Protein AF-A0A916AAM6-F1 (afdb_monomer)

Sequence (102 aa):
MAKFGALFSVALAKERWHPAWCRTRMEHINYHFRDGGDHKFAFDYETLHQVLSDCGFAAIRRVSFNSSIDSDRRRVGTLYVEARRPAVPERASLIREGAHGA

Structure (mmCIF, N/CA/C/O backbone):
data_AF-A0A916AAM6-F1
#
_entry.id   AF-A0A916AAM6-F1
#
loop_
_atom_site.group_PDB
_atom_site.id
_atom_site.type_symbol
_atom_site.label_atom_id
_atom_site.label_alt_id
_atom_site.label_comp_id
_atom_site.label_asym_id
_atom_site.label_entity_id
_atom_site.label_seq_id
_atom_site.pdbx_PDB_ins_code
_atom_site.Cartn_x
_atom_site.Cartn_y
_atom_site.Cartn_z
_atom_site.occupancy
_atom_site.B_iso_or_equiv
_atom_site.auth_seq_id
_atom_site.auth_comp_id
_atom_site.auth_asym_id
_atom_site.auth_atom_id
_atom_site.pdbx_PDB_model_num
ATOM 1 N N . MET A 1 1 ? -1.240 22.245 -38.882 1.00 37.38 1 MET A N 1
ATOM 2 C CA . MET A 1 1 ? -0.168 21.861 -37.937 1.00 37.38 1 MET A CA 1
ATOM 3 C C . MET A 1 1 ? -0.735 20.885 -36.917 1.00 37.38 1 MET A C 1
ATOM 5 O O . MET A 1 1 ? -1.501 21.300 -36.059 1.00 37.38 1 MET A O 1
ATOM 9 N N . ALA A 1 2 ? -0.443 19.592 -37.061 1.00 40.00 2 ALA A N 1
ATOM 10 C CA . ALA A 1 2 ? -0.974 18.550 -36.183 1.00 40.00 2 ALA A CA 1
ATOM 11 C C . ALA A 1 2 ? 0.032 18.231 -35.065 1.00 40.00 2 ALA A C 1
ATOM 13 O O . ALA A 1 2 ? 1.191 17.925 -35.336 1.00 40.00 2 ALA A O 1
ATOM 14 N N . LYS A 1 3 ? -0.420 18.301 -33.807 1.00 45.66 3 LYS A N 1
ATOM 15 C CA . LYS A 1 3 ? 0.313 17.831 -32.624 1.00 45.66 3 LYS A CA 1
ATOM 16 C C . LYS A 1 3 ? 0.306 16.294 -32.601 1.00 45.66 3 LYS A C 1
ATOM 18 O O . LYS A 1 3 ? -0.525 15.692 -31.934 1.00 45.66 3 LYS A O 1
ATOM 23 N N . PHE A 1 4 ? 1.217 15.663 -33.335 1.00 47.22 4 PHE A N 1
ATOM 24 C CA . PHE A 1 4 ? 1.495 14.225 -33.261 1.00 47.22 4 PHE A CA 1
ATOM 25 C C . PHE A 1 4 ? 2.870 14.046 -32.612 1.00 47.22 4 PHE A C 1
ATOM 27 O O . PHE A 1 4 ? 3.885 14.285 -33.253 1.00 47.22 4 PHE A O 1
ATOM 34 N N . GLY A 1 5 ? 2.932 13.684 -31.330 1.00 43.97 5 GLY A N 1
ATOM 35 C CA . GLY A 1 5 ? 4.237 13.441 -30.698 1.00 43.97 5 GLY A CA 1
ATOM 36 C C . GLY A 1 5 ? 4.215 12.939 -29.258 1.00 43.97 5 GLY A C 1
ATOM 37 O O . GLY A 1 5 ? 5.106 12.198 -28.867 1.00 43.97 5 GLY A O 1
ATOM 38 N N . ALA A 1 6 ? 3.191 13.264 -28.467 1.00 48.88 6 ALA A N 1
ATOM 39 C CA . ALA A 1 6 ? 3.217 12.950 -27.032 1.00 48.88 6 ALA A CA 1
ATOM 40 C C . ALA A 1 6 ? 2.623 11.578 -26.651 1.00 48.88 6 ALA A C 1
ATOM 42 O O . ALA A 1 6 ? 2.872 11.095 -25.552 1.00 48.88 6 ALA A O 1
ATOM 43 N N . LEU A 1 7 ? 1.846 10.935 -27.531 1.00 46.59 7 LEU A N 1
ATOM 44 C CA . LEU A 1 7 ? 1.137 9.687 -27.201 1.00 46.59 7 LEU A CA 1
ATOM 45 C C . LEU A 1 7 ? 1.935 8.409 -27.511 1.00 46.59 7 LEU A C 1
ATOM 47 O O . LEU A 1 7 ? 1.650 7.367 -26.932 1.00 46.59 7 LEU A O 1
ATOM 51 N N . PHE A 1 8 ? 2.956 8.480 -28.370 1.00 45.81 8 PHE A N 1
ATOM 52 C CA . PHE A 1 8 ? 3.712 7.296 -28.799 1.00 45.81 8 PHE A CA 1
ATOM 53 C C . PHE A 1 8 ? 4.851 6.889 -27.844 1.00 45.81 8 PHE A C 1
ATOM 55 O O . PHE A 1 8 ? 5.221 5.718 -27.823 1.00 45.81 8 PHE A O 1
ATOM 62 N N . SER A 1 9 ? 5.406 7.797 -27.026 1.00 54.44 9 SER A N 1
ATOM 63 C CA . SER A 1 9 ? 6.599 7.471 -26.217 1.00 54.44 9 SER A CA 1
ATOM 64 C C . SER A 1 9 ? 6.292 6.730 -24.910 1.00 54.44 9 SER A C 1
ATOM 66 O O . SER A 1 9 ? 7.053 5.850 -24.513 1.00 54.44 9 SER A O 1
ATOM 68 N N . VAL A 1 10 ? 5.165 7.030 -24.252 1.00 56.34 10 VAL A N 1
ATOM 69 C CA . VAL A 1 10 ? 4.816 6.419 -22.955 1.00 56.34 10 VAL A CA 1
ATOM 70 C C . VAL A 1 10 ? 4.445 4.941 -23.109 1.00 56.34 10 VAL A C 1
ATOM 72 O O . VAL A 1 10 ? 4.795 4.129 -22.255 1.00 56.34 10 VAL A O 1
ATOM 75 N N . ALA A 1 11 ? 3.772 4.577 -24.206 1.00 61.72 11 ALA A N 1
ATOM 76 C CA . ALA A 1 11 ? 3.388 3.193 -24.484 1.00 61.72 11 ALA A CA 1
ATOM 77 C C . ALA A 1 11 ? 4.613 2.298 -24.740 1.00 61.72 11 ALA A C 1
ATOM 79 O O . ALA A 1 11 ? 4.711 1.215 -24.169 1.00 61.72 11 ALA A O 1
ATOM 80 N N . LEU A 1 12 ? 5.589 2.789 -25.512 1.00 63.88 12 LEU A N 1
ATOM 81 C CA . LEU A 1 12 ? 6.791 2.029 -25.858 1.00 63.88 12 LEU A CA 1
ATOM 82 C C . LEU A 1 12 ? 7.702 1.772 -24.648 1.00 63.88 12 LEU A C 1
ATOM 84 O O . LEU A 1 12 ? 8.249 0.680 -24.508 1.00 63.88 12 LEU A O 1
ATOM 88 N N . ALA A 1 13 ? 7.865 2.766 -23.767 1.00 64.50 13 ALA A N 1
ATOM 89 C CA . ALA A 1 13 ? 8.665 2.615 -22.552 1.00 64.50 13 ALA A CA 1
ATOM 90 C C . ALA A 1 13 ? 8.062 1.565 -21.606 1.00 64.50 13 ALA A C 1
ATOM 92 O O . ALA A 1 13 ? 8.790 0.724 -21.082 1.00 64.50 13 ALA A O 1
ATOM 93 N N . LYS A 1 14 ? 6.729 1.562 -21.449 1.00 66.56 14 LYS A N 1
ATOM 94 C CA . LYS A 1 14 ? 6.024 0.525 -20.684 1.00 66.56 14 LYS A CA 1
ATOM 95 C C . LYS A 1 14 ? 6.214 -0.868 -21.276 1.00 66.56 14 LYS A C 1
ATOM 97 O O . LYS A 1 14 ? 6.474 -1.803 -20.535 1.00 66.56 14 LYS A O 1
ATOM 102 N N . GLU A 1 15 ? 6.095 -0.997 -22.594 1.00 69.44 15 GLU A N 1
ATOM 103 C CA . GLU A 1 15 ? 6.182 -2.288 -23.283 1.00 69.44 15 GLU A CA 1
ATOM 104 C C . GLU A 1 15 ? 7.598 -2.882 -23.263 1.00 69.44 15 GLU A C 1
ATOM 106 O O . GLU A 1 15 ? 7.760 -4.096 -23.185 1.00 69.44 15 GLU A O 1
ATOM 111 N N . ARG A 1 16 ? 8.636 -2.040 -23.326 1.00 75.25 16 ARG A N 1
ATOM 112 C CA . ARG A 1 16 ? 10.021 -2.511 -23.465 1.00 75.25 16 ARG A CA 1
ATOM 113 C C . ARG A 1 16 ? 10.818 -2.551 -22.171 1.00 75.25 16 ARG A C 1
ATOM 115 O O . ARG A 1 16 ? 11.768 -3.325 -22.096 1.00 75.25 16 ARG A O 1
ATOM 122 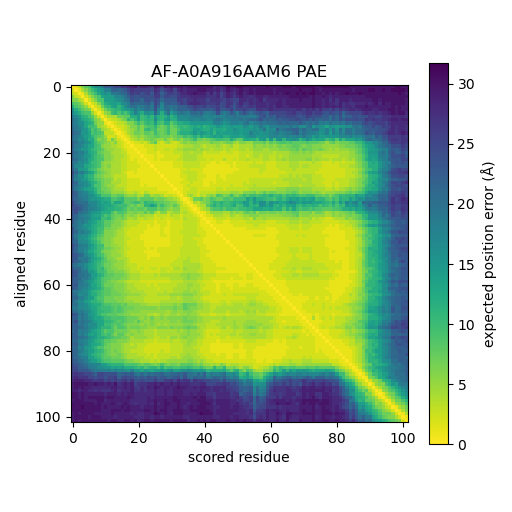N N . TRP A 1 17 ? 10.518 -1.689 -21.200 1.00 78.75 17 TRP A N 1
ATOM 123 C CA . TRP A 1 17 ? 11.399 -1.463 -20.044 1.00 78.75 17 TRP A CA 1
ATOM 124 C C . TRP A 1 17 ? 10.778 -1.834 -18.704 1.00 78.75 17 TRP A C 1
ATOM 126 O O . TRP A 1 17 ? 11.485 -1.816 -17.695 1.00 78.75 17 TRP A O 1
ATOM 136 N N . HIS A 1 18 ? 9.493 -2.190 -18.675 1.00 86.94 18 HIS A N 1
ATOM 137 C CA . HIS A 1 18 ? 8.819 -2.634 -17.461 1.00 86.94 18 HIS A CA 1
ATOM 138 C C . HIS A 1 18 ? 8.432 -4.107 -17.552 1.00 86.94 18 HIS A C 1
ATOM 140 O O . HIS A 1 18 ? 7.982 -4.568 -18.600 1.00 86.94 18 HIS A O 1
ATOM 146 N N . PRO A 1 19 ? 8.593 -4.867 -16.463 1.00 88.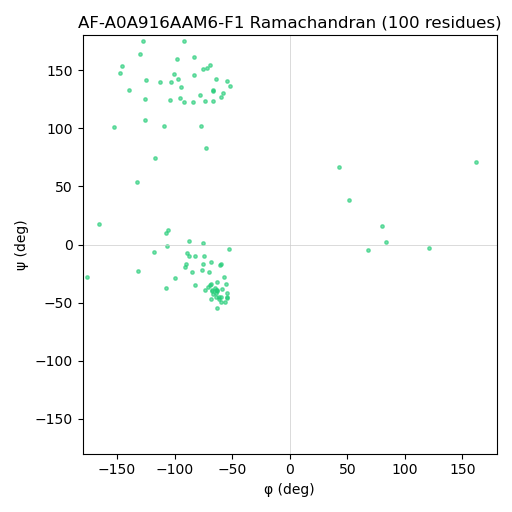44 19 PRO A N 1
ATOM 147 C CA . PRO A 1 19 ? 8.175 -6.256 -16.433 1.00 88.44 19 PRO A CA 1
ATOM 148 C C . PRO A 1 19 ? 6.645 -6.363 -16.465 1.00 88.44 19 PRO A C 1
ATOM 150 O O . PRO A 1 19 ? 5.933 -5.482 -15.985 1.00 88.44 19 PRO A O 1
ATOM 153 N N . ALA A 1 20 ? 6.138 -7.494 -16.962 1.00 88.44 20 ALA A N 1
ATOM 154 C CA . ALA A 1 20 ? 4.701 -7.737 -17.132 1.00 88.44 20 ALA A CA 1
ATOM 155 C C . ALA A 1 20 ? 3.887 -7.691 -15.824 1.00 88.44 20 ALA A C 1
ATOM 157 O O . ALA A 1 20 ? 2.667 -7.549 -15.863 1.00 88.44 20 ALA A O 1
ATOM 158 N N . TRP A 1 21 ? 4.543 -7.804 -14.664 1.00 87.44 21 TRP A N 1
ATOM 159 C CA . TRP A 1 21 ? 3.877 -7.668 -13.369 1.00 87.44 21 TRP A CA 1
ATOM 160 C C . TRP A 1 21 ? 3.542 -6.212 -13.011 1.00 87.44 21 TRP A C 1
ATOM 162 O O . TRP A 1 21 ? 2.704 -6.004 -12.138 1.00 87.44 21 TRP A O 1
ATOM 172 N N . CYS A 1 22 ? 4.144 -5.211 -13.669 1.00 91.75 22 CYS A N 1
ATOM 173 C CA . CYS A 1 22 ? 3.798 -3.804 -13.467 1.00 91.75 22 CYS A CA 1
ATOM 174 C C . CYS A 1 22 ? 2.492 -3.455 -14.191 1.00 91.75 22 CYS A C 1
ATOM 176 O O . CYS A 1 22 ? 2.472 -3.224 -15.399 1.00 91.75 22 CYS A O 1
ATOM 178 N N . ARG A 1 23 ? 1.403 -3.381 -13.433 1.00 91.94 23 ARG A N 1
ATOM 179 C CA . ARG A 1 23 ? 0.046 -3.074 -13.897 1.00 91.94 23 ARG A CA 1
ATOM 180 C C . ARG A 1 23 ? -0.384 -1.673 -13.471 1.00 91.94 23 ARG A C 1
ATOM 182 O O . ARG A 1 23 ? -1.029 -0.972 -14.250 1.00 91.94 23 ARG A O 1
ATOM 189 N N . THR A 1 24 ? 0.003 -1.235 -12.273 1.00 93.25 24 THR A N 1
ATOM 190 C CA . THR A 1 24 ? -0.319 0.106 -11.759 1.00 93.25 24 THR A CA 1
ATOM 191 C C . THR A 1 24 ? 0.828 1.093 -11.962 1.00 93.25 24 THR A C 1
ATOM 193 O O . THR A 1 24 ? 1.997 0.726 -12.106 1.00 93.25 24 THR A O 1
ATOM 196 N N . ARG A 1 25 ? 0.523 2.399 -11.929 1.00 92.31 25 ARG A N 1
ATOM 197 C CA . ARG A 1 25 ? 1.559 3.449 -11.997 1.00 92.31 25 ARG A CA 1
ATOM 198 C C . ARG A 1 25 ? 2.572 3.332 -10.857 1.00 92.31 25 ARG A C 1
ATOM 200 O O . ARG A 1 25 ? 3.761 3.529 -11.093 1.00 92.31 25 ARG A O 1
ATOM 207 N N . MET A 1 26 ? 2.118 2.990 -9.653 1.00 94.75 26 MET A N 1
ATOM 208 C CA . MET A 1 26 ? 3.006 2.814 -8.506 1.00 94.75 26 MET A CA 1
ATOM 209 C C . MET A 1 26 ? 3.904 1.582 -8.659 1.00 94.75 26 MET A C 1
ATOM 211 O O . MET A 1 26 ? 5.058 1.635 -8.255 1.00 94.75 26 MET A O 1
ATOM 215 N N . GLU A 1 27 ? 3.445 0.492 -9.279 1.00 93.31 27 GLU A N 1
ATOM 216 C CA . GLU A 1 27 ? 4.308 -0.662 -9.575 1.00 93.31 27 GLU A CA 1
ATOM 217 C C . GLU A 1 27 ? 5.439 -0.295 -10.546 1.00 93.31 27 GLU A C 1
ATOM 219 O O . GLU A 1 27 ? 6.579 -0.696 -10.320 1.00 93.31 27 GLU A O 1
ATOM 224 N N . HIS A 1 28 ? 5.163 0.536 -11.558 1.00 91.44 28 HIS A N 1
ATOM 225 C CA . HIS A 1 28 ? 6.205 1.064 -12.449 1.00 91.44 28 HIS A CA 1
ATOM 226 C C . HIS A 1 28 ? 7.219 1.954 -11.708 1.00 91.44 28 HIS A C 1
ATOM 228 O O . HIS A 1 28 ? 8.418 1.879 -11.975 1.00 91.44 28 HIS A O 1
ATOM 234 N N . ILE A 1 29 ? 6.757 2.783 -10.764 1.00 91.12 29 ILE A N 1
ATOM 235 C CA . ILE A 1 29 ? 7.635 3.583 -9.892 1.00 91.12 29 ILE A CA 1
ATOM 236 C C . ILE A 1 29 ? 8.490 2.642 -9.040 1.00 91.12 29 ILE A C 1
ATOM 238 O O . ILE A 1 29 ? 9.716 2.708 -9.085 1.00 91.12 29 ILE A O 1
ATOM 242 N N . ASN A 1 30 ? 7.856 1.719 -8.317 1.00 92.31 30 ASN A N 1
ATOM 243 C CA . ASN A 1 30 ? 8.546 0.753 -7.473 1.00 92.31 30 ASN A CA 1
ATOM 244 C C . ASN A 1 30 ? 9.597 -0.034 -8.250 1.00 92.31 30 ASN A C 1
ATOM 246 O O . ASN A 1 30 ? 10.691 -0.194 -7.735 1.00 92.31 30 ASN A O 1
ATOM 250 N N . TYR A 1 31 ? 9.317 -0.475 -9.479 1.00 89.56 31 TYR A N 1
ATOM 251 C CA . TYR A 1 31 ? 10.294 -1.188 -10.306 1.00 89.56 31 TYR A CA 1
ATOM 252 C C . TYR A 1 31 ? 11.608 -0.413 -10.476 1.00 89.56 31 TYR A C 1
ATOM 254 O O . TYR A 1 31 ? 12.679 -0.988 -10.303 1.00 89.56 31 TYR A O 1
ATOM 262 N N . HIS A 1 32 ? 11.535 0.890 -10.754 1.00 87.75 32 HIS A N 1
ATOM 263 C CA . HIS A 1 32 ? 12.729 1.720 -10.911 1.00 87.75 32 HIS A CA 1
ATOM 264 C C . HIS A 1 32 ? 13.428 2.026 -9.589 1.00 87.75 32 HIS A C 1
ATOM 266 O O . HIS A 1 32 ? 14.653 2.036 -9.535 1.00 87.75 32 HIS A O 1
ATOM 272 N N . PHE A 1 33 ? 12.661 2.281 -8.529 1.00 87.38 33 PHE A N 1
ATOM 273 C CA . PHE A 1 33 ? 13.221 2.721 -7.252 1.00 87.38 33 PHE A CA 1
ATOM 274 C C . PHE A 1 33 ? 13.588 1.576 -6.309 1.00 87.38 33 PHE A C 1
ATOM 276 O O . PHE A 1 33 ? 14.192 1.842 -5.273 1.00 87.38 33 PHE A O 1
ATOM 283 N N . ARG A 1 34 ? 13.256 0.317 -6.636 1.00 83.94 34 ARG A N 1
ATOM 284 C CA . ARG A 1 34 ? 13.548 -0.822 -5.751 1.00 83.94 34 ARG A CA 1
ATOM 285 C C . ARG A 1 34 ? 15.027 -1.143 -5.616 1.00 83.94 34 ARG A C 1
ATOM 287 O O . ARG A 1 34 ? 15.342 -1.906 -4.714 1.00 83.94 34 ARG A O 1
ATOM 294 N N . ASP A 1 35 ? 15.867 -0.615 -6.507 1.00 79.88 35 ASP A N 1
ATOM 295 C CA . ASP A 1 35 ? 17.317 -0.834 -6.548 1.00 79.88 35 ASP A CA 1
ATOM 296 C C . ASP A 1 35 ? 17.690 -2.305 -6.293 1.00 79.88 35 ASP A C 1
ATOM 298 O O . ASP A 1 35 ? 18.129 -2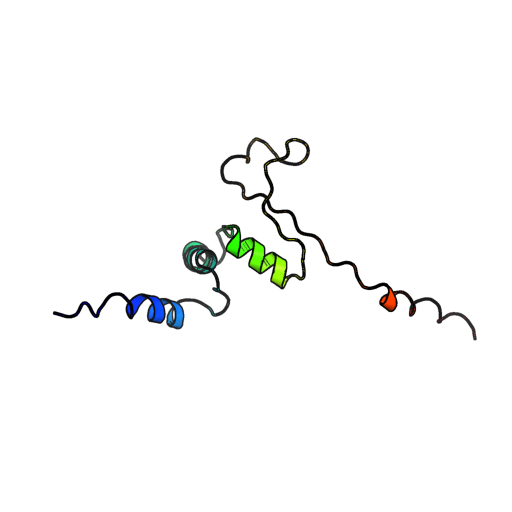.690 -5.217 1.00 79.88 35 ASP A O 1
ATOM 302 N N . GLY A 1 36 ? 17.322 -3.191 -7.224 1.00 72.00 36 GLY A N 1
ATOM 303 C CA . GLY A 1 36 ? 17.580 -4.633 -7.085 1.00 72.00 36 GLY A CA 1
ATOM 304 C C . GLY A 1 36 ? 16.794 -5.362 -5.979 1.00 72.00 36 GLY A C 1
ATOM 305 O O . GLY A 1 36 ? 16.826 -6.588 -5.928 1.00 72.00 36 GLY A O 1
ATOM 306 N N . GLY A 1 37 ? 16.015 -4.657 -5.154 1.00 79.69 37 GLY A N 1
ATOM 307 C CA . GLY A 1 37 ? 15.270 -5.215 -4.022 1.00 79.69 37 GLY A CA 1
ATOM 308 C C . GLY A 1 37 ? 15.625 -4.605 -2.667 1.00 79.69 37 GLY A C 1
ATOM 309 O O . GLY A 1 37 ? 14.961 -4.947 -1.687 1.00 79.69 37 GLY A O 1
ATOM 310 N N . ASP A 1 38 ? 16.598 -3.696 -2.614 1.00 84.19 38 ASP A N 1
ATOM 311 C CA . ASP A 1 38 ? 17.077 -3.075 -1.377 1.00 84.19 38 ASP A CA 1
ATOM 312 C C . ASP A 1 38 ? 16.057 -2.102 -0.766 1.00 84.19 38 ASP A C 1
ATOM 314 O O . ASP A 1 38 ? 16.024 -1.892 0.451 1.00 84.19 38 ASP A O 1
ATOM 318 N N . HIS A 1 39 ? 15.147 -1.557 -1.582 1.00 86.44 39 HIS A N 1
ATOM 319 C CA . HIS A 1 39 ? 14.059 -0.708 -1.101 1.00 86.44 39 HIS A CA 1
ATOM 320 C C . HIS A 1 39 ? 12.714 -1.438 -0.990 1.00 86.44 39 HIS A C 1
ATOM 322 O O . HIS A 1 39 ? 12.348 -2.316 -1.777 1.00 86.44 39 HIS A O 1
ATOM 328 N N . LYS A 1 40 ? 11.924 -1.030 0.010 1.00 87.50 40 LYS A N 1
ATOM 329 C CA . LYS A 1 40 ? 10.553 -1.519 0.215 1.00 87.50 40 LYS A CA 1
ATOM 330 C C . LYS A 1 40 ? 9.612 -0.959 -0.851 1.00 87.50 40 LYS A C 1
ATOM 332 O O . LYS A 1 40 ? 9.803 0.152 -1.335 1.00 87.50 40 LYS A O 1
ATOM 337 N N . PHE A 1 41 ? 8.551 -1.706 -1.150 1.00 90.12 41 PHE A N 1
ATOM 338 C CA . PHE A 1 41 ? 7.468 -1.218 -2.001 1.0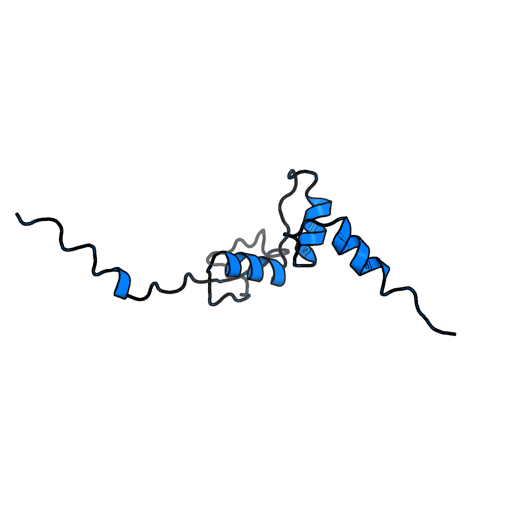0 90.12 41 PHE A CA 1
ATOM 339 C C . PHE A 1 41 ? 6.709 -0.072 -1.325 1.00 90.12 41 PHE A C 1
ATOM 341 O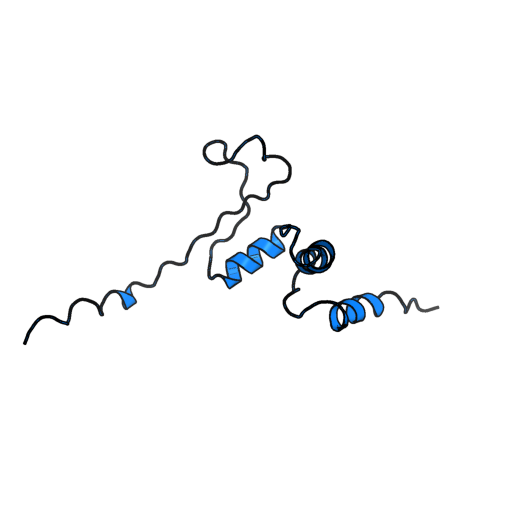 O . PHE A 1 41 ? 6.301 -0.179 -0.165 1.00 90.12 41 PHE A O 1
ATOM 348 N N . ALA A 1 42 ? 6.478 0.997 -2.081 1.00 93.50 42 ALA A N 1
ATOM 349 C CA . ALA A 1 42 ? 5.472 1.997 -1.773 1.00 93.50 42 ALA A CA 1
ATOM 350 C C . ALA A 1 42 ? 4.102 1.530 -2.278 1.00 93.50 42 ALA A C 1
ATOM 352 O O . ALA A 1 42 ? 3.992 0.895 -3.328 1.00 93.50 42 ALA A O 1
ATOM 353 N N . PHE A 1 43 ? 3.049 1.880 -1.544 1.0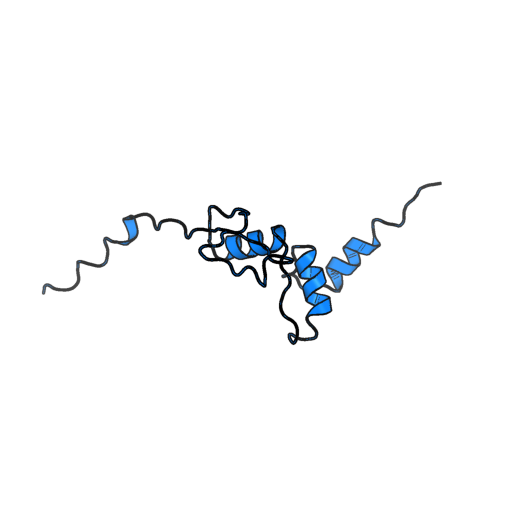0 95.69 43 PHE A N 1
ATOM 354 C CA . PHE A 1 43 ? 1.681 1.542 -1.909 1.00 95.69 43 PHE A CA 1
ATOM 355 C C . PHE A 1 43 ? 0.819 2.793 -1.950 1.00 95.69 43 PHE A C 1
ATOM 357 O O . PHE A 1 43 ? 0.700 3.521 -0.964 1.00 95.69 43 PHE A O 1
ATOM 364 N N . ASP A 1 44 ? 0.167 3.000 -3.087 1.00 96.94 44 ASP A N 1
ATOM 365 C CA . ASP A 1 44 ? -1.084 3.736 -3.135 1.00 96.94 44 ASP A CA 1
ATOM 366 C C . ASP A 1 44 ? -2.263 2.759 -3.008 1.00 96.94 44 ASP A C 1
ATOM 368 O O . ASP A 1 44 ? -2.104 1.538 -2.926 1.00 96.94 44 ASP A O 1
ATOM 372 N N . TYR A 1 45 ? -3.472 3.310 -2.937 1.00 98.12 45 TYR A N 1
ATOM 373 C CA . TYR A 1 45 ? -4.659 2.484 -2.751 1.00 98.12 45 TYR A CA 1
ATOM 374 C C . TYR A 1 45 ? -4.966 1.596 -3.944 1.00 98.12 45 TYR A C 1
ATOM 376 O O . TYR A 1 45 ? -5.347 0.455 -3.732 1.00 98.12 45 TYR A O 1
ATOM 384 N N . GLU A 1 46 ? -4.781 2.093 -5.166 1.00 97.88 46 GLU A N 1
ATOM 385 C CA . GLU A 1 46 ? -4.984 1.309 -6.386 1.00 97.88 46 GLU A CA 1
ATOM 386 C C . GLU A 1 46 ? -4.127 0.037 -6.355 1.00 97.88 46 GLU A C 1
ATOM 388 O O . GLU A 1 46 ? -4.638 -1.071 -6.506 1.00 97.88 46 GLU A O 1
ATOM 393 N N . THR A 1 47 ? -2.839 0.192 -6.056 1.00 97.62 47 THR A N 1
ATOM 394 C CA . THR A 1 47 ? -1.880 -0.915 -6.035 1.00 97.62 47 THR A CA 1
ATOM 395 C C . THR A 1 47 ? -2.146 -1.876 -4.895 1.00 97.62 47 THR A C 1
ATOM 397 O O . THR A 1 47 ? -2.191 -3.085 -5.110 1.00 97.62 47 THR A O 1
ATOM 400 N N . LEU A 1 48 ? -2.371 -1.365 -3.681 1.00 97.62 48 LEU A N 1
ATOM 401 C CA . LEU A 1 48 ? -2.663 -2.235 -2.545 1.00 97.62 48 LEU A CA 1
ATOM 402 C C . LEU A 1 48 ? -3.994 -2.974 -2.733 1.00 97.62 48 LEU A C 1
ATOM 404 O O . LEU A 1 48 ? -4.090 -4.149 -2.396 1.00 97.62 48 LEU A O 1
ATOM 408 N N . HIS A 1 49 ? -5.002 -2.315 -3.309 1.00 97.94 49 HIS A N 1
ATOM 409 C CA . HIS A 1 49 ? -6.278 -2.940 -3.636 1.00 97.94 49 HIS A CA 1
ATOM 410 C C . HIS A 1 49 ? -6.101 -4.075 -4.644 1.00 97.94 49 HIS A C 1
ATOM 412 O O . HIS A 1 49 ? -6.643 -5.160 -4.432 1.00 97.94 49 HIS A O 1
ATOM 418 N N . GLN A 1 50 ? -5.338 -3.853 -5.718 1.00 97.00 50 GLN A N 1
ATOM 419 C CA . GLN A 1 50 ? -5.061 -4.891 -6.709 1.00 97.00 50 GLN A CA 1
ATOM 420 C C . GLN A 1 50 ? -4.356 -6.090 -6.067 1.00 97.00 50 GLN A C 1
ATOM 422 O O . GLN A 1 50 ? -4.830 -7.213 -6.205 1.00 97.00 50 GLN A O 1
ATOM 427 N N . VAL A 1 51 ? -3.291 -5.853 -5.294 1.00 96.50 51 VAL A N 1
ATOM 428 C CA . VAL A 1 51 ? -2.542 -6.918 -4.606 1.00 96.50 51 VAL A CA 1
ATOM 429 C C . VAL A 1 51 ? -3.432 -7.706 -3.643 1.00 96.50 51 VAL A C 1
ATOM 431 O O . VAL A 1 51 ? -3.404 -8.933 -3.637 1.00 96.50 51 VAL A O 1
ATOM 434 N N . LEU A 1 52 ? -4.257 -7.025 -2.842 1.00 97.06 52 LEU A N 1
ATOM 435 C CA . LEU A 1 52 ? -5.201 -7.688 -1.939 1.00 97.06 52 LEU A CA 1
ATOM 436 C C . LEU A 1 52 ? -6.241 -8.515 -2.710 1.00 97.06 52 LEU A C 1
ATOM 438 O O . LEU A 1 52 ? -6.553 -9.632 -2.298 1.00 97.06 52 LEU A O 1
ATOM 442 N N . SER A 1 53 ? -6.739 -7.994 -3.834 1.00 96.31 53 SER A N 1
ATOM 443 C CA . SER A 1 53 ? -7.703 -8.692 -4.694 1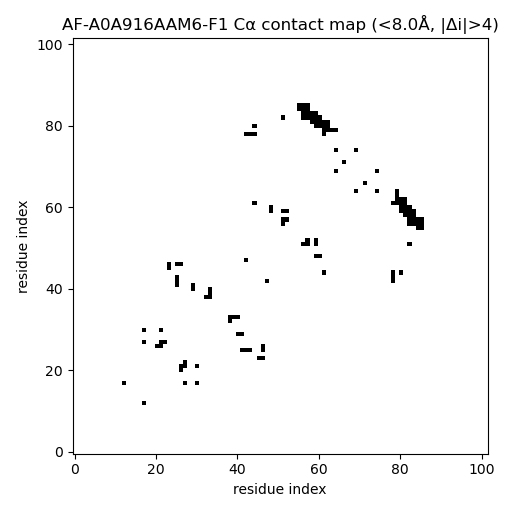.00 96.31 53 SER A CA 1
ATOM 444 C C . SER A 1 53 ? -7.098 -9.956 -5.306 1.00 96.31 53 SER A C 1
ATOM 446 O O . SER A 1 53 ? -7.718 -11.014 -5.257 1.00 96.31 53 SER A O 1
ATOM 448 N N . ASP A 1 54 ? -5.867 -9.874 -5.819 1.00 95.62 54 ASP A N 1
ATOM 449 C CA . ASP A 1 54 ? -5.149 -11.019 -6.397 1.00 95.62 54 ASP A CA 1
ATOM 450 C C . ASP A 1 54 ? -4.873 -12.110 -5.352 1.00 95.62 54 ASP A C 1
ATOM 452 O O . ASP A 1 54 ? -4.900 -13.300 -5.660 1.00 95.62 54 ASP A O 1
ATOM 456 N N . CYS A 1 55 ? -4.666 -11.713 -4.093 1.00 95.88 55 CYS A N 1
ATOM 457 C CA . CYS A 1 55 ? -4.548 -12.619 -2.949 1.00 95.88 55 CYS A CA 1
ATOM 458 C C . CYS A 1 55 ? -5.897 -13.207 -2.485 1.00 95.88 55 CYS A C 1
ATOM 460 O O . CYS A 1 55 ? -5.940 -13.946 -1.499 1.00 95.88 55 CYS A O 1
ATOM 462 N N . GLY A 1 56 ? -7.003 -12.882 -3.157 1.00 96.19 56 GLY A N 1
ATOM 463 C CA . GLY A 1 56 ? -8.333 -13.407 -2.862 1.00 96.19 56 GLY A CA 1
ATOM 464 C C . GLY A 1 56 ? -9.039 -12.724 -1.693 1.00 96.19 56 GLY A C 1
ATOM 465 O O . GLY A 1 56 ? -10.008 -13.280 -1.177 1.00 96.19 56 GLY A O 1
ATOM 466 N N . PHE A 1 57 ? -8.590 -11.547 -1.249 1.00 97.38 57 PHE A N 1
ATOM 467 C CA . PHE A 1 57 ? -9.366 -10.739 -0.310 1.00 97.38 57 PHE A CA 1
ATOM 468 C C . PHE A 1 57 ? -10.536 -10.044 -1.020 1.00 97.38 57 PHE A C 1
ATOM 470 O O . PHE A 1 57 ? -10.476 -9.704 -2.198 1.00 97.38 57 PHE A O 1
ATOM 477 N N . ALA A 1 58 ? -11.604 -9.799 -0.268 1.00 95.12 58 ALA A N 1
ATOM 478 C CA . ALA A 1 58 ? -12.802 -9.090 -0.694 1.00 95.12 58 ALA A CA 1
ATOM 479 C C . ALA A 1 58 ? -13.138 -7.950 0.283 1.00 95.12 58 ALA A C 1
ATOM 481 O O . ALA A 1 58 ? -12.490 -7.781 1.319 1.00 95.12 58 ALA A O 1
ATOM 482 N N . ALA A 1 59 ? -14.167 -7.161 -0.052 1.00 96.38 59 ALA A N 1
ATOM 483 C CA . ALA A 1 59 ? -14.611 -6.001 0.732 1.00 96.38 59 ALA A CA 1
ATOM 484 C C . ALA A 1 59 ? -13.467 -5.018 1.064 1.00 96.38 59 ALA A C 1
ATOM 486 O O . ALA A 1 59 ? -13.401 -4.476 2.168 1.00 96.38 59 ALA A O 1
ATOM 487 N N . ILE A 1 60 ? -12.555 -4.820 0.107 1.00 98.19 60 ILE A N 1
ATOM 488 C CA . ILE A 1 60 ? -11.376 -3.969 0.257 1.00 98.19 60 ILE A CA 1
ATOM 489 C C . ILE A 1 60 ? -11.817 -2.504 0.225 1.00 98.19 60 ILE A C 1
ATOM 491 O O . ILE A 1 60 ? -12.446 -2.061 -0.736 1.00 98.19 60 ILE A O 1
ATOM 495 N N . ARG A 1 61 ? -11.494 -1.740 1.270 1.00 98.00 61 ARG A N 1
ATOM 496 C CA . ARG A 1 61 ? -11.851 -0.318 1.360 1.00 98.00 61 ARG A CA 1
ATOM 497 C C . ARG A 1 61 ? -10.812 0.499 2.109 1.00 98.00 61 ARG A C 1
ATOM 499 O O . ARG A 1 61 ? -10.210 0.026 3.071 1.00 98.00 61 ARG A O 1
ATOM 506 N N . ARG A 1 62 ? -10.656 1.764 1.711 1.00 97.88 62 ARG A N 1
ATOM 507 C CA . ARG A 1 62 ? -9.940 2.762 2.519 1.00 97.88 62 ARG A CA 1
ATOM 508 C C . ARG A 1 62 ? -10.675 3.003 3.831 1.00 97.88 62 ARG A C 1
ATOM 510 O O . ARG A 1 62 ? -11.905 3.060 3.857 1.00 97.88 62 ARG A O 1
ATOM 517 N N . VAL A 1 63 ? -9.909 3.197 4.895 1.00 97.50 63 VAL A N 1
ATOM 518 C CA . VAL A 1 63 ? -10.428 3.574 6.213 1.00 97.50 63 VAL A CA 1
ATOM 519 C C . VAL A 1 63 ? -9.655 4.766 6.767 1.00 97.50 63 VAL A C 1
ATOM 521 O O . VAL A 1 63 ? -8.596 5.127 6.253 1.00 97.50 63 VAL A O 1
ATOM 524 N N . SER A 1 64 ? -10.210 5.419 7.782 1.00 96.56 64 SER A N 1
ATOM 525 C CA . SER A 1 64 ? -9.506 6.446 8.546 1.00 96.56 64 SER A CA 1
ATOM 526 C C . SER A 1 64 ? -8.626 5.815 9.623 1.00 96.56 64 SER A C 1
ATOM 528 O O . SER A 1 64 ? -8.862 4.682 10.036 1.00 96.56 64 SER A O 1
ATOM 530 N N . PHE A 1 65 ? -7.662 6.589 10.120 1.00 97.31 65 PHE A N 1
ATOM 531 C CA . PHE A 1 65 ? -6.874 6.241 11.301 1.00 97.31 65 PHE A CA 1
ATOM 532 C C . PHE A 1 65 ? -7.770 5.866 12.492 1.00 97.31 65 PHE A C 1
ATOM 534 O O . PHE A 1 65 ? -8.740 6.569 12.792 1.00 97.31 65 PHE A O 1
ATOM 541 N N . ASN A 1 66 ? -7.398 4.804 13.196 1.00 96.19 66 ASN A N 1
ATOM 542 C CA . ASN A 1 66 ? -8.030 4.313 14.408 1.00 96.19 66 ASN A CA 1
ATOM 543 C C . ASN A 1 66 ? -6.987 4.190 15.532 1.00 96.19 66 ASN A C 1
ATOM 545 O O . ASN A 1 66 ? -6.206 3.243 15.564 1.00 96.19 66 ASN A O 1
ATOM 549 N N . SER A 1 67 ? -7.031 5.096 16.513 1.00 96.25 67 SER A N 1
ATOM 550 C CA . SER A 1 67 ? -6.076 5.148 17.636 1.00 96.25 67 SER A CA 1
ATOM 551 C C . SER A 1 67 ? -6.026 3.888 18.506 1.00 96.25 67 SER A C 1
ATOM 553 O O . SER A 1 67 ? -5.075 3.727 19.265 1.00 96.25 67 SER A O 1
ATOM 555 N N . SER A 1 68 ? -7.024 3.001 18.430 1.00 96.38 68 SER A N 1
ATOM 556 C CA . SER A 1 68 ? -7.020 1.747 19.199 1.00 96.38 68 SER A CA 1
ATOM 557 C C . SER A 1 68 ? -6.080 0.678 18.631 1.00 96.38 68 SER A C 1
ATOM 559 O O . SER A 1 68 ? -5.672 -0.216 19.368 1.00 96.38 68 SER A O 1
ATOM 561 N N . ILE A 1 69 ? -5.729 0.765 17.344 1.00 94.69 69 ILE A N 1
ATOM 562 C CA . ILE A 1 69 ? -4.894 -0.230 16.645 1.00 94.69 69 ILE A CA 1
ATOM 563 C C . ILE A 1 69 ? -3.747 0.402 15.847 1.00 94.69 69 ILE A C 1
ATOM 565 O O . ILE A 1 69 ? -2.736 -0.252 15.590 1.00 94.69 69 ILE A O 1
ATOM 569 N N . ASP A 1 70 ? -3.880 1.674 15.475 1.00 95.44 70 ASP A N 1
ATOM 570 C CA . ASP A 1 70 ? -2.910 2.396 14.669 1.00 95.44 70 ASP A CA 1
ATOM 571 C C . ASP A 1 70 ? -1.965 3.228 15.538 1.00 95.44 70 ASP A C 1
ATOM 573 O O . ASP A 1 70 ? -2.350 3.866 16.515 1.00 95.44 70 ASP A O 1
ATOM 577 N N . SER A 1 71 ? -0.696 3.275 15.136 1.00 94.50 71 SER A N 1
ATOM 578 C CA . SER A 1 71 ? 0.312 4.095 15.808 1.00 94.50 71 SER A CA 1
ATOM 579 C C . SER A 1 71 ? 0.285 5.535 15.297 1.00 94.50 71 SER A C 1
ATOM 581 O O . SER A 1 71 ? 0.550 5.777 14.116 1.00 94.50 71 SER A O 1
ATOM 583 N N . ASP A 1 72 ? 0.087 6.498 16.201 1.00 95.94 72 ASP A N 1
ATOM 584 C CA . ASP A 1 72 ? 0.134 7.932 15.883 1.00 95.94 72 ASP A CA 1
ATOM 585 C C . ASP A 1 72 ? 1.449 8.370 15.225 1.00 95.94 72 ASP A C 1
ATOM 587 O O . ASP A 1 72 ? 1.440 9.195 14.311 1.00 95.94 72 ASP A O 1
ATOM 591 N N . ARG A 1 73 ? 2.584 7.755 15.598 1.00 96.25 73 ARG A N 1
ATOM 592 C CA . ARG A 1 73 ? 3.907 8.068 15.023 1.00 96.25 73 ARG A CA 1
ATOM 593 C C . ARG A 1 73 ? 3.946 7.910 13.501 1.00 96.25 73 ARG A C 1
ATOM 595 O O . ARG A 1 73 ? 4.753 8.554 12.841 1.00 96.25 73 ARG A O 1
ATOM 602 N N . ARG A 1 74 ? 3.115 7.025 12.945 1.00 91.75 74 ARG A N 1
ATOM 603 C CA . ARG A 1 74 ? 3.053 6.747 11.504 1.00 91.75 74 ARG A CA 1
ATOM 604 C C . ARG A 1 74 ? 1.796 7.308 10.846 1.00 91.75 74 ARG A C 1
ATOM 606 O O . ARG A 1 74 ? 1.558 7.002 9.687 1.00 91.75 74 ARG A O 1
ATOM 613 N N . ARG A 1 75 ? 1.002 8.131 11.539 1.00 94.44 75 ARG A N 1
ATOM 614 C CA . ARG A 1 75 ? -0.260 8.662 11.001 1.00 94.44 75 ARG A CA 1
ATOM 615 C C . ARG A 1 75 ? -0.063 9.375 9.662 1.00 94.44 75 ARG A C 1
ATOM 617 O O . ARG A 1 75 ? -0.812 9.148 8.716 1.00 94.44 75 ARG A O 1
ATOM 624 N N . VAL A 1 76 ? 0.960 10.222 9.574 1.00 94.06 76 VAL A N 1
ATOM 625 C CA . VAL A 1 76 ? 1.315 10.919 8.334 1.00 94.06 76 VAL A CA 1
ATOM 626 C C . VAL A 1 76 ? 2.068 9.964 7.411 1.00 94.06 76 VAL A C 1
ATOM 628 O O . VAL A 1 76 ? 3.044 9.339 7.817 1.00 94.06 76 VAL A O 1
ATOM 631 N N . GLY A 1 77 ? 1.615 9.863 6.160 1.00 90.81 77 GLY A N 1
ATOM 632 C CA . GLY A 1 77 ? 2.239 9.014 5.142 1.00 90.81 77 GLY A CA 1
ATOM 633 C C . GLY A 1 77 ? 1.813 7.542 5.171 1.00 90.81 77 GLY A C 1
ATOM 634 O O . GLY A 1 77 ? 2.302 6.772 4.349 1.00 90.81 77 GLY A O 1
ATOM 635 N N . THR A 1 78 ? 0.894 7.141 6.059 1.00 95.56 78 THR A N 1
ATOM 636 C CA . THR A 1 78 ? 0.329 5.781 6.055 1.00 95.56 78 THR A CA 1
ATOM 637 C C . THR A 1 78 ? -0.972 5.719 5.265 1.00 95.56 78 THR A C 1
ATOM 639 O O . THR A 1 78 ? -1.867 6.551 5.414 1.00 95.56 78 THR A O 1
ATOM 642 N N . LEU A 1 79 ? -1.084 4.684 4.438 1.00 96.75 79 LEU A N 1
ATOM 643 C CA . LEU A 1 79 ? -2.321 4.271 3.794 1.00 96.75 79 LEU A CA 1
ATOM 644 C C . LEU A 1 79 ? -3.029 3.231 4.676 1.00 96.75 79 LEU A C 1
ATOM 646 O O . LEU A 1 79 ? -2.462 2.177 4.953 1.00 96.75 79 LEU A O 1
ATOM 650 N N . TYR A 1 80 ? -4.274 3.505 5.066 1.00 97.62 80 TYR A N 1
ATOM 651 C CA . TYR A 1 80 ? -5.097 2.596 5.870 1.00 97.62 80 TYR A CA 1
ATOM 652 C C . TYR A 1 80 ? -6.153 1.907 5.000 1.00 97.62 80 TYR A C 1
ATOM 654 O O . TYR A 1 80 ? -6.943 2.570 4.317 1.00 97.62 80 TYR A O 1
ATOM 662 N N . VAL A 1 81 ? -6.164 0.573 5.017 1.00 97.88 81 VAL A N 1
ATOM 663 C CA . VAL A 1 81 ? -7.073 -0.263 4.221 1.00 97.88 81 VAL A CA 1
ATOM 664 C C . VAL A 1 81 ? -7.552 -1.440 5.063 1.00 97.88 81 VAL A C 1
ATOM 666 O O . VAL A 1 81 ? -6.749 -2.115 5.698 1.00 97.88 81 VAL A O 1
ATOM 669 N N . GLU A 1 82 ? -8.858 -1.697 5.035 1.00 97.56 82 GLU A N 1
ATOM 670 C CA . GLU A 1 82 ? -9.462 -2.919 5.568 1.00 97.56 82 GLU A CA 1
ATOM 671 C C . GLU A 1 82 ? -9.820 -3.845 4.403 1.00 97.56 82 GLU A C 1
ATOM 673 O O . GLU A 1 82 ? -10.310 -3.387 3.370 1.00 97.56 82 GLU A O 1
ATOM 678 N N . ALA A 1 83 ? -9.591 -5.143 4.581 1.00 97.62 83 ALA A N 1
ATOM 679 C CA . ALA A 1 83 ? -9.986 -6.185 3.646 1.00 97.62 83 ALA A CA 1
ATOM 680 C C . ALA A 1 83 ? -10.363 -7.452 4.419 1.00 97.62 83 ALA A C 1
ATOM 682 O O . ALA A 1 83 ? -9.881 -7.682 5.530 1.00 97.62 83 ALA A O 1
ATOM 683 N N . ARG A 1 84 ? -11.230 -8.286 3.845 1.00 96.44 84 ARG A N 1
ATOM 684 C CA . ARG A 1 84 ? -11.722 -9.511 4.486 1.00 96.44 84 ARG A CA 1
ATOM 685 C C . ARG A 1 84 ? -11.473 -10.710 3.598 1.00 96.44 84 ARG A C 1
ATOM 687 O O . ARG A 1 84 ? -11.657 -10.638 2.388 1.00 96.44 84 ARG A O 1
ATOM 694 N N . ARG A 1 85 ? -11.099 -11.837 4.197 1.00 92.94 85 ARG A N 1
ATOM 695 C CA . ARG A 1 85 ? -11.129 -13.110 3.479 1.00 92.94 85 ARG A CA 1
ATOM 696 C C . ARG A 1 85 ? -12.598 -13.455 3.183 1.00 92.94 85 ARG A C 1
ATOM 698 O O . ARG A 1 85 ? -13.411 -13.368 4.107 1.00 92.94 85 ARG A O 1
ATOM 705 N N . PRO A 1 86 ? -12.957 -13.836 1.946 1.00 89.31 86 PRO A N 1
ATOM 706 C CA . PRO A 1 86 ? -14.287 -14.341 1.644 1.00 89.31 86 PRO A CA 1
ATOM 707 C C . PRO A 1 86 ? -14.627 -15.512 2.568 1.00 89.31 86 PRO A C 1
ATOM 709 O O . PRO A 1 86 ? -13.763 -16.345 2.860 1.00 89.31 86 PRO A O 1
ATOM 712 N N . ALA A 1 87 ? -15.877 -15.587 3.027 1.00 81.25 87 ALA A N 1
ATOM 713 C CA . ALA A 1 87 ? -16.349 -16.778 3.721 1.00 81.25 87 ALA A CA 1
ATOM 714 C C . ALA A 1 87 ? -16.185 -17.983 2.783 1.00 81.25 87 ALA A C 1
ATOM 716 O O . ALA A 1 87 ? -16.592 -17.925 1.622 1.00 81.25 87 ALA A O 1
ATOM 717 N N . VAL A 1 88 ? -15.572 -19.065 3.268 1.00 73.62 88 VAL A N 1
ATOM 718 C CA . VAL A 1 88 ? -15.588 -20.332 2.532 1.00 73.62 88 VAL A CA 1
ATOM 719 C C . VAL A 1 88 ? -17.043 -20.806 2.535 1.00 73.62 88 VAL A C 1
ATOM 721 O O . VAL A 1 88 ? -17.607 -20.930 3.622 1.00 73.62 88 VAL A O 1
ATOM 724 N N . PRO A 1 89 ? -17.683 -21.047 1.377 1.00 62.59 89 PRO A N 1
ATOM 725 C CA . PRO A 1 89 ? -19.015 -21.625 1.379 1.00 62.59 89 PRO A CA 1
ATOM 726 C C . PRO A 1 89 ? -18.961 -22.989 2.078 1.00 62.59 89 PRO A C 1
ATOM 728 O O . PRO A 1 89 ? -18.156 -23.852 1.731 1.00 62.59 89 PRO A O 1
ATOM 731 N N . GLU A 1 90 ? -19.835 -23.163 3.066 1.00 56.78 90 GLU A N 1
ATOM 732 C CA . GLU A 1 90 ? -19.941 -24.250 4.060 1.00 56.78 90 GLU A CA 1
ATOM 733 C C . GLU A 1 90 ? -19.986 -25.687 3.488 1.00 56.78 90 GLU A C 1
ATOM 735 O O . GLU A 1 90 ? -19.940 -26.677 4.214 1.00 56.78 90 GLU A O 1
ATOM 740 N N . ARG A 1 91 ? -20.005 -25.846 2.161 1.00 55.72 91 ARG A N 1
ATOM 741 C CA . ARG A 1 91 ? -20.035 -27.150 1.483 1.00 55.72 91 ARG A CA 1
ATOM 742 C C . ARG A 1 91 ? -18.700 -27.906 1.510 1.00 55.72 91 ARG A C 1
ATOM 744 O O . ARG A 1 91 ? -18.683 -29.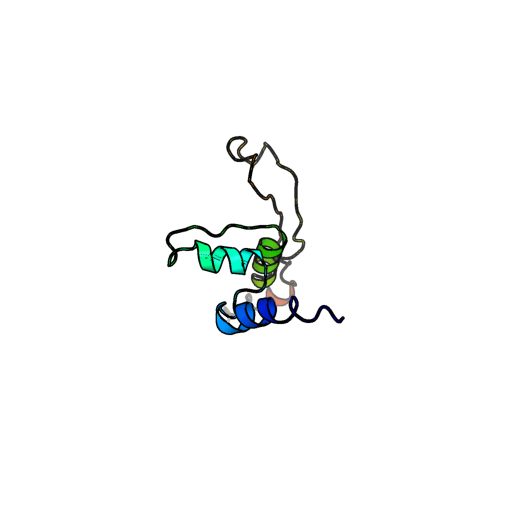083 1.170 1.00 55.72 91 ARG A O 1
ATOM 751 N N . ALA A 1 92 ? -17.602 -27.277 1.933 1.00 51.53 92 ALA A N 1
ATOM 752 C CA . ALA A 1 92 ? -16.296 -27.936 2.073 1.00 51.53 92 ALA A CA 1
ATOM 753 C C . ALA A 1 92 ? -16.076 -28.618 3.444 1.00 51.53 92 ALA A C 1
ATOM 755 O O . ALA A 1 92 ? -15.109 -29.360 3.606 1.00 51.53 92 ALA A O 1
ATOM 756 N N . SER A 1 93 ? -16.959 -28.402 4.426 1.00 51.25 93 SER A N 1
ATOM 757 C CA . SER A 1 93 ? -16.835 -28.972 5.781 1.00 51.25 93 SER A CA 1
ATOM 758 C C . SER A 1 93 ? -17.340 -30.416 5.912 1.00 51.25 93 SER A C 1
ATOM 760 O O . SER A 1 93 ? -17.070 -31.056 6.920 1.00 51.25 93 SER A O 1
ATOM 762 N N . LEU A 1 94 ? -18.019 -30.962 4.896 1.00 51.19 94 LEU A N 1
ATOM 763 C CA . LEU A 1 94 ? -18.688 -32.272 4.969 1.00 51.19 94 LEU A CA 1
ATOM 764 C C . LEU A 1 94 ? -17.803 -33.490 4.623 1.00 51.19 94 LEU A C 1
ATOM 766 O O . LEU A 1 94 ? -18.302 -34.607 4.622 1.00 51.19 94 LEU A O 1
ATOM 770 N N . ILE A 1 95 ? -16.502 -33.322 4.342 1.00 55.53 95 ILE A N 1
ATOM 771 C CA . ILE A 1 95 ? -15.612 -34.441 3.936 1.00 55.53 95 ILE A CA 1
ATOM 772 C C . ILE A 1 95 ? -14.639 -34.863 5.062 1.00 55.53 95 ILE A C 1
ATOM 774 O O . ILE A 1 95 ? -13.693 -35.606 4.827 1.00 55.53 95 ILE A O 1
ATOM 778 N N . ARG A 1 96 ? -14.823 -34.408 6.312 1.00 52.56 96 ARG A N 1
ATOM 779 C CA . ARG A 1 96 ? -13.918 -34.777 7.427 1.00 52.56 96 ARG A CA 1
ATOM 780 C C . ARG A 1 96 ? -14.478 -35.768 8.448 1.00 52.56 96 ARG A C 1
ATOM 782 O O . ARG A 1 96 ? -13.723 -36.200 9.311 1.00 52.56 96 ARG A O 1
ATOM 789 N N . GLU A 1 97 ? -15.719 -36.221 8.305 1.00 50.94 97 GLU A N 1
ATOM 790 C CA . GLU A 1 97 ? -16.317 -37.231 9.190 1.00 50.94 97 GLU A CA 1
ATOM 791 C C . GLU A 1 97 ? -16.670 -38.500 8.403 1.00 50.94 97 GLU A C 1
ATOM 793 O O . GLU A 1 97 ? -17.821 -38.746 8.065 1.00 50.94 97 GLU A O 1
ATOM 798 N N . GLY A 1 98 ? -15.662 -39.297 8.039 1.00 49.22 98 GLY A N 1
ATOM 799 C CA . GLY A 1 98 ? -15.904 -40.536 7.288 1.00 49.22 98 GLY A CA 1
ATOM 800 C C . GLY A 1 98 ? -14.748 -41.532 7.227 1.00 49.22 98 GLY A C 1
ATOM 801 O O . GLY A 1 98 ? -14.753 -42.398 6.362 1.00 49.22 98 GLY A O 1
ATOM 802 N N . ALA A 1 99 ? -13.750 -41.423 8.106 1.00 51.56 99 ALA A N 1
ATOM 803 C CA . ALA A 1 99 ? -12.609 -42.340 8.121 1.00 51.56 99 ALA A CA 1
ATOM 804 C C . ALA A 1 99 ? -12.289 -42.843 9.537 1.00 51.56 99 ALA A C 1
ATOM 806 O O . ALA A 1 99 ? -11.163 -42.722 9.998 1.00 51.56 99 ALA A O 1
ATOM 807 N N . HIS A 1 100 ? -13.281 -43.407 10.227 1.00 48.44 100 HIS A N 1
ATOM 808 C CA . HIS A 1 100 ? -13.057 -44.397 11.285 1.00 48.44 100 HIS A CA 1
ATOM 809 C C . HIS A 1 100 ? -14.281 -45.306 11.386 1.00 48.44 100 HIS A C 1
ATOM 811 O O . HIS A 1 100 ? -15.301 -44.926 11.954 1.00 48.44 100 HIS A O 1
ATOM 817 N N . GLY A 1 101 ? -14.179 -46.501 10.805 1.00 45.38 101 GLY A N 1
ATOM 818 C CA . GLY A 1 101 ? -15.217 -47.521 10.910 1.00 45.38 101 GLY A CA 1
ATOM 819 C C . GLY A 1 101 ? -15.114 -48.603 9.842 1.00 45.38 101 GLY A C 1
ATOM 820 O O . GLY A 1 101 ? -15.949 -48.631 8.945 1.00 45.38 101 GLY A O 1
ATOM 821 N N . ALA A 1 102 ? -14.095 -49.457 9.945 1.00 42.47 102 ALA A N 1
ATOM 822 C CA . ALA A 1 102 ? -14.114 -50.875 9.566 1.00 42.47 102 ALA A CA 1
ATOM 823 C C . ALA A 1 102 ? -12.855 -51.547 10.126 1.00 42.47 102 ALA A C 1
ATOM 825 O O . ALA A 1 102 ? -11.757 -50.995 9.886 1.00 42.47 102 ALA A O 1
#

Solvent-accessible surface area (backbone atoms only — not comparable to full-atom values): 6901 Å² total; per-residue (Å²): 140,80,94,79,72,80,75,66,57,64,57,52,50,51,72,72,75,48,61,90,84,51,79,44,75,55,45,52,50,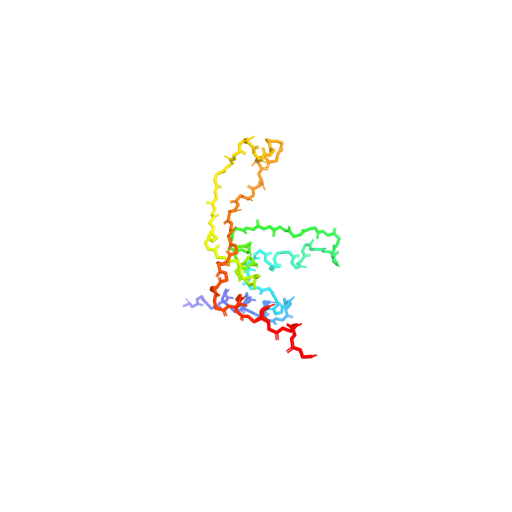35,67,70,65,17,62,100,64,81,42,80,82,72,71,54,67,70,52,48,49,50,55,41,44,77,72,57,38,34,83,69,42,81,53,77,93,45,81,93,82,46,61,75,93,48,56,77,93,57,82,50,70,47,67,38,74,64,79,77,72,77,81,74,69,76,81,77,84,81,87,83,89,133

Secondary structure (DSSP, 8-state):
----SSSHHHHHHHHHHS-TT--SHHHHHHHHHTGGGTSPPP--HHHHHHHHHHTT-EEEEE----TTTS-GGG-TTPPPEEEEPPPPPGGGGGGSS-S---

Foldseek 3Di:
DDPDDDPPPVVVCCVPPPDPVPPDPQSVVCVVPCVVPVDDRDDDLVRVVVVCVVVQWPPKDWDADDPVPDDPVPNPRDTHIDTHHDDDPPPVVPPPPDPDDD

Radius of gyration: 21.83 Å; Cα contacts (8 Å, |Δi|>4): 68; chains: 1; bounding box: 38×73×57 Å

pLDDT: mean 80.99, std 19.28, range [37.38, 98.19]

Mean predicted aligned error: 11.52 Å

Nearest PDB structures (foldseek):
  2kw5-assembly1_A  TM=2.888E-01  e=2.274E+00  Synechocystis sp. PCC 6803
  6u5b-assembly1_N  TM=2.758E-01  e=8.692E+00  Pseudomonas aeruginosa PAO1